Protein AF-X1RCL8-F1 (afdb_monomer_lite)

Foldseek 3Di:
DDWDWDQDPNDIFIDDPPDDPQRRCVVVVHHDDDD

Secondary structure (DSSP, 8-state):
--EEEEEETTEEEEEETT--HHHHHHHTT------

Organism: NCBI:txid412755

Radius of gyration: 9.63 Å; chains: 1; bounding box: 17×22×24 Å

InterPro domains:
  IPR001041 2Fe-2S ferredoxin-type iron-sulfur binding domain [cd00207] (4-35)
  IPR036010 2Fe-2S ferredoxin-like superfamily [SSF54292] (4-35)

Sequence (35 aa):
MAKVTLIIDDIVVKADKGTTILEAARVAGIDIPTF

pLDDT: mean 92.96, std 5.18, range [67.56, 96.38]

Structure (mmCIF, N/CA/C/O backbone):
data_AF-X1RCL8-F1
#
_entry.id   AF-X1RCL8-F1
#
loop_
_atom_site.group_PDB
_atom_site.id
_atom_site.type_symbol
_atom_site.label_atom_id
_atom_site.label_alt_id
_atom_site.label_comp_id
_atom_site.label_asym_id
_atom_site.label_entity_id
_atom_site.label_seq_id
_atom_site.pdbx_PDB_ins_code
_atom_site.Cartn_x
_atom_site.Cartn_y
_atom_site.Cartn_z
_atom_site.occupancy
_atom_site.B_iso_or_equiv
_atom_site.auth_seq_id
_atom_site.auth_comp_id
_atom_site.auth_asym_id
_atom_site.auth_atom_id
_atom_site.pdbx_PDB_model_num
ATOM 1 N N . MET A 1 1 ? -6.445 2.256 17.564 1.00 67.56 1 MET A N 1
ATOM 2 C CA . MET A 1 1 ? -6.841 2.968 16.326 1.00 67.56 1 MET A CA 1
ATOM 3 C C . MET A 1 1 ? -7.508 1.973 15.387 1.00 67.56 1 MET A C 1
ATOM 5 O O . MET A 1 1 ? -7.166 0.799 15.446 1.00 67.56 1 MET A O 1
ATOM 9 N N . ALA A 1 2 ? -8.503 2.393 14.600 1.00 92.69 2 ALA A N 1
ATOM 10 C CA . ALA A 1 2 ? -9.182 1.494 13.661 1.00 92.69 2 ALA A CA 1
ATOM 11 C C . ALA A 1 2 ? -8.245 1.132 12.496 1.00 92.69 2 ALA A C 1
ATOM 13 O O . ALA A 1 2 ? -7.555 2.012 11.983 1.00 92.69 2 ALA A O 1
ATOM 14 N N . LYS A 1 3 ? -8.232 -0.137 12.075 1.00 93.62 3 LYS A N 1
ATOM 15 C CA . LYS A 1 3 ? -7.456 -0.614 10.920 1.00 93.62 3 LYS A CA 1
ATOM 16 C C . LYS A 1 3 ? -8.307 -0.563 9.652 1.00 93.62 3 LYS A C 1
ATOM 18 O O . LYS A 1 3 ? -9.508 -0.823 9.705 1.00 93.62 3 LYS A O 1
ATOM 23 N N . VAL A 1 4 ? -7.674 -0.281 8.520 1.00 94.88 4 VAL A N 1
ATOM 24 C CA . VAL A 1 4 ? -8.263 -0.381 7.179 1.00 94.88 4 VAL A CA 1
ATOM 25 C C . VAL A 1 4 ? -7.424 -1.319 6.317 1.00 94.88 4 VAL A C 1
ATOM 27 O O . VAL A 1 4 ? -6.219 -1.459 6.528 1.00 94.88 4 VAL A O 1
ATOM 30 N N . THR A 1 5 ? -8.079 -1.990 5.372 1.00 96.38 5 THR A N 1
ATOM 31 C CA . THR A 1 5 ? -7.409 -2.854 4.395 1.00 96.38 5 THR A CA 1
ATOM 32 C C . THR A 1 5 ? -7.391 -2.138 3.054 1.00 96.38 5 THR A C 1
ATOM 34 O O . THR A 1 5 ? -8.429 -1.660 2.601 1.00 96.38 5 THR A O 1
ATOM 37 N N . LEU A 1 6 ? -6.212 -2.052 2.454 1.00 94.31 6 LEU A N 1
ATOM 38 C CA . LEU A 1 6 ? -5.958 -1.473 1.142 1.00 94.31 6 LEU A CA 1
ATOM 39 C C . LEU A 1 6 ? -5.376 -2.564 0.243 1.00 94.31 6 LEU A C 1
ATOM 41 O O . LEU A 1 6 ? -4.746 -3.501 0.735 1.00 94.31 6 LEU A O 1
ATOM 45 N N . ILE A 1 7 ? -5.575 -2.432 -1.062 1.00 96.00 7 ILE A N 1
ATOM 46 C CA . ILE A 1 7 ? -4.888 -3.244 -2.067 1.00 96.00 7 ILE A CA 1
ATOM 47 C C . ILE A 1 7 ? -4.045 -2.274 -2.890 1.00 96.00 7 ILE A C 1
ATOM 49 O O . ILE A 1 7 ? -4.588 -1.307 -3.425 1.00 96.00 7 ILE A O 1
ATOM 53 N N . ILE A 1 8 ? -2.731 -2.489 -2.930 1.00 94.50 8 ILE A N 1
ATOM 54 C CA . ILE A 1 8 ? -1.768 -1.647 -3.650 1.00 94.50 8 ILE A CA 1
ATOM 55 C C . ILE A 1 8 ? -0.895 -2.584 -4.481 1.00 94.50 8 ILE A C 1
ATOM 57 O O . ILE A 1 8 ? -0.212 -3.418 -3.901 1.00 94.50 8 ILE A O 1
ATOM 61 N N . ASP A 1 9 ? -0.943 -2.460 -5.810 1.00 94.00 9 ASP A N 1
ATOM 62 C CA . ASP A 1 9 ? -0.209 -3.335 -6.745 1.00 94.00 9 ASP A CA 1
ATOM 63 C C . ASP A 1 9 ? -0.443 -4.834 -6.462 1.00 94.00 9 ASP A C 1
ATOM 65 O O . ASP A 1 9 ? 0.482 -5.614 -6.262 1.00 94.00 9 ASP A O 1
ATOM 69 N N . ASP A 1 10 ? -1.719 -5.208 -6.311 1.00 95.56 10 ASP A N 1
ATOM 70 C CA . ASP A 1 10 ? -2.184 -6.551 -5.924 1.00 95.56 10 ASP A CA 1
ATOM 71 C C . ASP A 1 10 ? -1.713 -7.060 -4.542 1.00 95.56 10 ASP A C 1
ATOM 73 O O . ASP A 1 10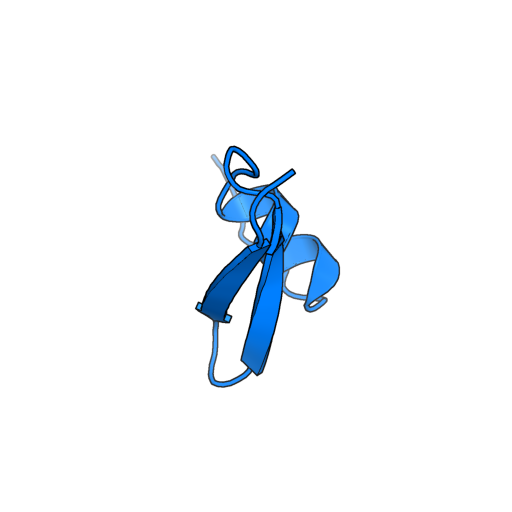 ? -2.046 -8.175 -4.131 1.00 95.56 10 ASP A O 1
ATOM 77 N N . ILE A 1 11 ? -1.028 -6.225 -3.754 1.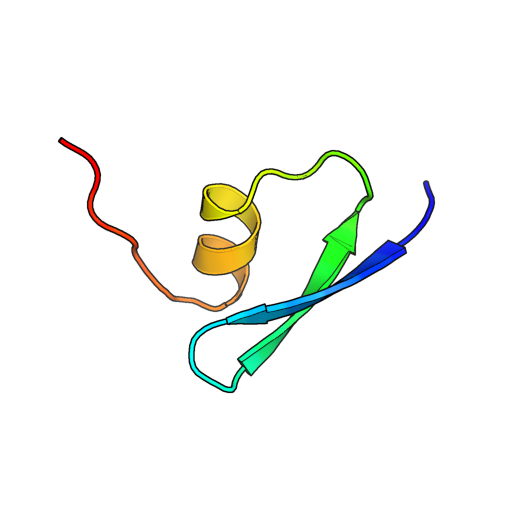00 94.88 11 ILE A N 1
ATOM 78 C CA . ILE A 1 11 ? -0.608 -6.534 -2.385 1.00 94.88 11 ILE A CA 1
ATOM 79 C C . ILE A 1 11 ? -1.654 -6.035 -1.388 1.00 94.88 11 ILE A C 1
ATOM 81 O O . ILE A 1 11 ? -2.037 -4.863 -1.368 1.00 94.88 11 ILE A O 1
ATOM 85 N N . VAL A 1 12 ? -2.090 -6.925 -0.495 1.00 96.00 12 VAL A N 1
ATOM 86 C CA . VAL A 1 12 ? -2.989 -6.581 0.613 1.00 96.00 12 VAL A CA 1
ATOM 87 C C . VAL A 1 12 ? -2.201 -5.909 1.738 1.00 96.00 12 VAL A C 1
ATOM 89 O O . VAL A 1 12 ? -1.348 -6.528 2.372 1.00 96.00 12 VAL A O 1
ATOM 92 N N . VAL A 1 13 ? -2.546 -4.661 2.050 1.00 95.75 13 VAL A N 1
ATOM 93 C CA . VAL A 1 13 ? -1.895 -3.845 3.081 1.00 95.75 13 VAL A CA 1
ATOM 94 C C . VAL A 1 13 ? -2.885 -3.520 4.194 1.00 95.75 13 VAL A C 1
ATOM 96 O O . VAL A 1 13 ? -3.985 -3.023 3.949 1.00 95.75 13 VAL A O 1
ATOM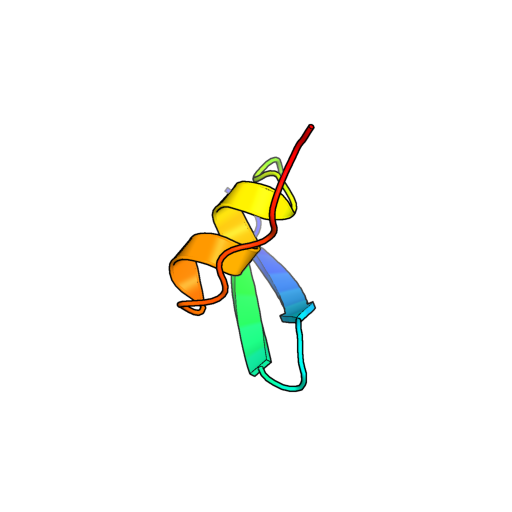 99 N N . LYS A 1 14 ? -2.492 -3.765 5.449 1.00 95.56 14 LYS A N 1
ATOM 100 C CA . LYS A 1 14 ? -3.255 -3.340 6.633 1.00 95.56 14 LYS A CA 1
ATOM 101 C C . LYS A 1 14 ? -2.633 -2.080 7.220 1.00 95.56 14 LYS A C 1
ATOM 103 O O . LYS A 1 14 ? -1.552 -2.144 7.799 1.00 95.56 14 LYS A O 1
ATOM 108 N N . ALA A 1 15 ? -3.344 -0.963 7.123 1.00 95.12 15 ALA A N 1
ATOM 109 C CA . ALA A 1 15 ? -2.891 0.335 7.615 1.00 95.12 15 ALA A CA 1
ATOM 110 C C . ALA A 1 15 ? -3.790 0.852 8.744 1.00 95.12 15 ALA A C 1
ATOM 112 O O . ALA A 1 15 ? -4.934 0.416 8.908 1.00 95.12 15 ALA A O 1
ATOM 113 N N . ASP A 1 16 ? -3.273 1.778 9.546 1.00 95.88 16 ASP A N 1
ATOM 114 C CA . ASP A 1 16 ? -4.087 2.493 10.523 1.00 9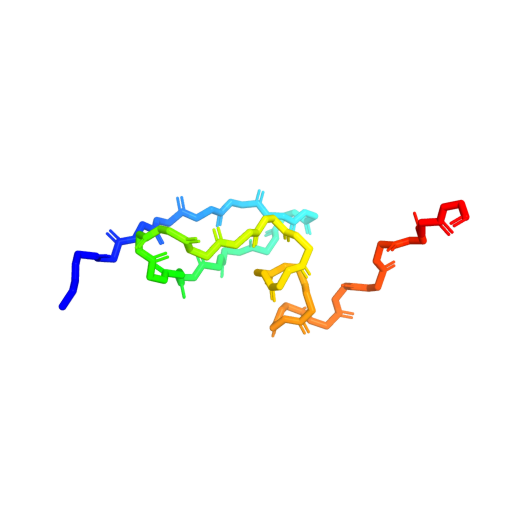5.88 16 ASP A CA 1
ATOM 115 C C . ASP A 1 16 ? -4.903 3.586 9.828 1.00 95.88 16 ASP A C 1
ATOM 117 O O . ASP A 1 16 ? -4.465 4.227 8.873 1.00 95.88 16 ASP A O 1
ATOM 121 N N . LYS A 1 17 ? -6.135 3.805 10.290 1.00 94.69 17 LYS A N 1
ATOM 122 C CA . LYS A 1 17 ? -6.977 4.873 9.751 1.00 94.69 17 LYS A CA 1
ATOM 123 C C . LYS A 1 17 ? -6.286 6.222 9.974 1.00 94.69 17 LYS A C 1
ATOM 125 O O . LYS A 1 17 ? -6.009 6.586 11.115 1.00 94.69 17 LYS A O 1
ATOM 130 N N . GLY A 1 18 ? -6.060 6.953 8.884 1.00 94.56 18 GLY A N 1
ATOM 131 C CA . GLY A 1 18 ? -5.324 8.222 8.870 1.00 94.56 18 GLY A CA 1
ATOM 132 C C . GLY A 1 18 ? -3.924 8.126 8.259 1.00 94.56 18 GLY A C 1
ATOM 133 O O . GLY A 1 18 ? -3.365 9.161 7.920 1.00 94.56 18 GLY A O 1
ATOM 134 N N . THR A 1 19 ? -3.386 6.917 8.059 1.00 95.00 19 THR A N 1
ATOM 135 C CA . THR A 1 19 ? -2.159 6.700 7.277 1.00 95.00 19 THR A CA 1
ATOM 136 C C . THR A 1 19 ? -2.372 7.114 5.820 1.00 95.00 19 THR A C 1
ATOM 138 O O . THR A 1 19 ? -3.419 6.823 5.233 1.00 95.00 19 THR A O 1
ATOM 141 N N . THR A 1 20 ? -1.387 7.791 5.229 1.00 95.69 20 THR A N 1
ATOM 142 C CA . THR A 1 20 ? -1.441 8.200 3.820 1.00 95.69 20 THR A CA 1
ATOM 143 C C . THR A 1 20 ? -1.202 7.017 2.881 1.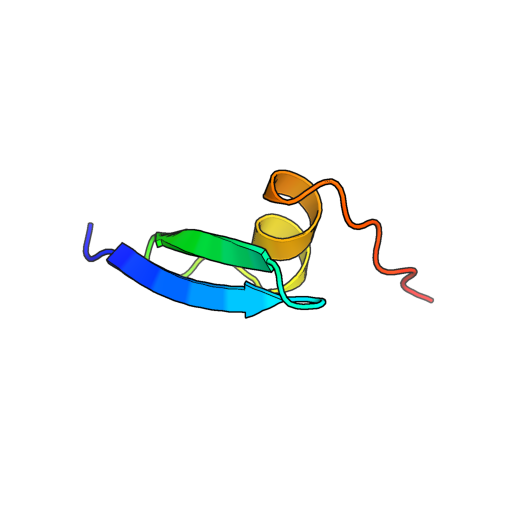00 95.69 20 THR A C 1
ATOM 145 O O . THR A 1 20 ? -0.615 6.001 3.255 1.00 95.69 20 THR A O 1
ATOM 148 N N . ILE A 1 21 ? -1.619 7.154 1.621 1.00 94.00 21 ILE A N 1
ATOM 149 C CA . ILE A 1 21 ? -1.411 6.105 0.611 1.00 94.00 21 ILE A CA 1
ATOM 150 C C . ILE A 1 21 ? 0.088 5.861 0.372 1.00 94.00 21 ILE A C 1
ATOM 152 O O . ILE A 1 21 ? 0.499 4.712 0.246 1.00 94.00 21 ILE A O 1
ATOM 156 N N . LEU A 1 22 ? 0.910 6.916 0.375 1.00 95.38 22 LEU A N 1
ATOM 157 C CA . LEU A 1 22 ? 2.359 6.807 0.171 1.00 95.38 22 LEU A CA 1
ATOM 158 C C . LEU A 1 22 ? 3.042 6.027 1.302 1.00 95.38 22 LEU A C 1
ATOM 160 O O . LEU A 1 22 ? 3.890 5.175 1.054 1.00 95.38 22 LEU A O 1
ATOM 164 N N . GLU A 1 23 ? 2.648 6.279 2.551 1.00 94.94 23 GLU A N 1
ATOM 165 C CA . GLU A 1 23 ? 3.164 5.532 3.702 1.00 94.94 23 GLU A CA 1
ATOM 166 C C . GLU A 1 23 ? 2.730 4.064 3.660 1.00 94.94 23 GLU A C 1
ATOM 168 O O . GLU A 1 23 ? 3.545 3.176 3.911 1.00 94.94 23 GLU A O 1
ATOM 173 N N . ALA A 1 24 ? 1.471 3.795 3.302 1.00 95.31 24 ALA A N 1
ATOM 174 C CA . ALA A 1 24 ? 0.971 2.431 3.157 1.00 95.31 24 ALA A CA 1
ATOM 175 C C . ALA A 1 24 ? 1.696 1.666 2.033 1.00 95.31 24 ALA A C 1
ATOM 177 O O . ALA A 1 24 ? 2.051 0.504 2.221 1.00 95.31 24 ALA A O 1
ATOM 178 N N . ALA A 1 25 ? 1.968 2.321 0.900 1.00 95.12 25 ALA A N 1
ATOM 179 C CA . ALA A 1 25 ? 2.723 1.742 -0.211 1.00 95.12 25 ALA A CA 1
ATOM 180 C C . ALA A 1 25 ? 4.169 1.413 0.189 1.00 95.12 25 ALA A C 1
ATOM 182 O O . ALA A 1 25 ? 4.654 0.318 -0.094 1.00 95.12 25 ALA A O 1
ATOM 183 N N . ARG A 1 26 ? 4.825 2.294 0.955 1.00 94.25 26 ARG A N 1
ATOM 184 C CA . ARG A 1 26 ? 6.191 2.058 1.446 1.00 94.25 26 ARG A CA 1
ATOM 185 C C . ARG A 1 26 ? 6.283 0.830 2.358 1.00 94.25 26 ARG A C 1
ATOM 187 O O . ARG A 1 26 ? 7.257 0.089 2.278 1.00 94.25 26 ARG A O 1
ATOM 194 N N . VAL A 1 27 ? 5.266 0.573 3.188 1.00 90.81 27 VAL A N 1
ATOM 195 C CA . VAL A 1 27 ? 5.183 -0.658 4.005 1.00 90.81 27 VAL A CA 1
ATOM 196 C C . VAL A 1 27 ? 5.062 -1.911 3.132 1.00 90.81 27 VAL A C 1
ATOM 198 O O . VAL A 1 27 ? 5.575 -2.964 3.503 1.00 90.81 27 VAL A O 1
ATOM 201 N N . ALA A 1 28 ? 4.431 -1.796 1.964 1.00 91.69 28 ALA A N 1
ATOM 202 C CA . ALA A 1 28 ? 4.344 -2.867 0.975 1.00 91.69 28 ALA A CA 1
ATOM 203 C C . ALA A 1 28 ? 5.622 -3.031 0.129 1.00 91.69 28 ALA A C 1
ATOM 205 O O . ALA A 1 28 ? 5.657 -3.888 -0.747 1.00 91.69 28 ALA A O 1
ATOM 206 N N . GLY A 1 29 ? 6.665 -2.225 0.371 1.00 93.06 29 GLY A N 1
ATOM 207 C CA . GLY A 1 29 ? 7.889 -2.221 -0.435 1.00 93.06 29 GLY A CA 1
ATOM 208 C C . GLY A 1 29 ? 7.732 -1.537 -1.795 1.00 93.06 29 GLY A C 1
ATOM 209 O O . GLY A 1 29 ? 8.608 -1.675 -2.644 1.00 93.06 29 GLY A O 1
ATOM 210 N N . ILE A 1 30 ? 6.636 -0.804 -2.002 1.00 92.88 30 ILE A N 1
ATOM 211 C CA . ILE A 1 30 ? 6.352 -0.084 -3.241 1.00 92.88 30 ILE A CA 1
ATOM 212 C C . ILE A 1 30 ? 6.786 1.364 -3.060 1.00 92.88 30 ILE A C 1
ATOM 214 O O . ILE A 1 30 ? 6.264 2.080 -2.201 1.00 92.88 30 ILE A O 1
ATOM 218 N N . ASP A 1 31 ? 7.727 1.798 -3.892 1.00 91.50 31 ASP A N 1
ATOM 219 C CA . ASP A 1 31 ? 8.149 3.192 -3.932 1.00 91.50 31 ASP A CA 1
ATOM 2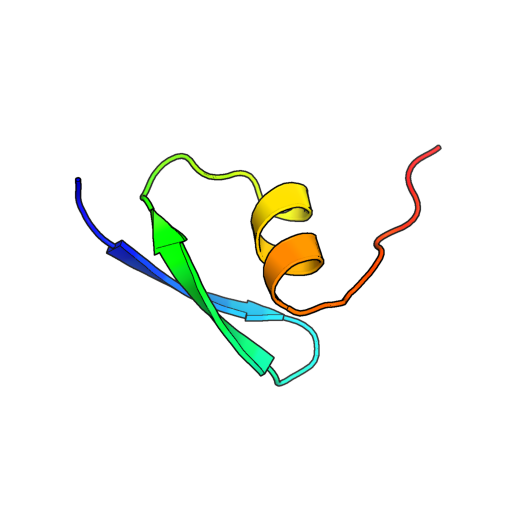20 C C . ASP A 1 31 ? 7.367 3.928 -5.022 1.00 91.50 31 ASP A C 1
ATOM 222 O O . ASP A 1 31 ? 7.532 3.674 -6.217 1.00 91.50 31 ASP A O 1
ATOM 226 N N . ILE A 1 32 ? 6.455 4.805 -4.598 1.00 91.69 32 ILE A N 1
ATOM 227 C CA . ILE A 1 32 ? 5.660 5.633 -5.505 1.00 91.69 32 ILE A CA 1
ATOM 228 C C . ILE A 1 32 ? 6.429 6.939 -5.716 1.00 91.69 32 ILE A C 1
ATOM 230 O O . ILE A 1 32 ? 6.541 7.722 -4.767 1.00 91.69 32 ILE A O 1
ATOM 234 N N . PRO A 1 33 ? 6.942 7.209 -6.928 1.00 91.19 33 PRO A N 1
ATOM 235 C CA . PRO A 1 33 ? 7.651 8.447 -7.195 1.00 91.19 33 PRO A CA 1
ATOM 236 C C . PRO A 1 33 ? 6.706 9.639 -7.039 1.00 91.19 33 PRO A C 1
ATOM 238 O O . PRO A 1 33 ? 5.585 9.648 -7.553 1.00 91.19 33 PRO A O 1
ATOM 241 N N . THR A 1 34 ? 7.185 10.661 -6.341 1.00 88.19 34 THR A N 1
ATOM 242 C CA . THR A 1 34 ? 6.545 11.975 -6.267 1.00 88.19 34 THR A CA 1
ATOM 243 C C . THR A 1 34 ? 7.403 12.995 -7.008 1.00 88.19 34 THR A C 1
ATOM 245 O O . THR A 1 34 ? 8.609 12.798 -7.151 1.00 88.19 34 THR A O 1
ATOM 248 N N . PHE A 1 35 ? 6.761 14.049 -7.511 1.00 81.06 35 PHE A N 1
ATOM 249 C CA . PHE A 1 35 ? 7.408 15.162 -8.211 1.00 81.06 35 PHE A CA 1
ATOM 250 C C . PHE A 1 35 ? 8.393 15.938 -7.326 1.00 81.06 35 PHE A C 1
ATOM 252 O O . PHE A 1 35 ? 8.219 15.922 -6.084 1.00 81.06 35 PHE A O 1
#